Protein 2RJN (pdb70)

CATH classification: 3.40.50.2300

Foldseek 3Di:
DAAVAEEEEEALPVVVQVVLCVLCCVRVHHYHYYPDLVVVVVVVVPDHHAEYEYEQDHPPDGLLVSLQVCCVPPVLHQFEYEDEVVCPPVVVVSVVPVSHNYYQYPVHPSVRSNVVVVVSSVSSCCVVCPPPDDD

Sequence (135 aa):
NYKNYTVMLVDDEQPILNSLKRLIKRLGCNIITFTSPLDALEALKGTSVQLVISDMRMPEMGGEVFLEQVAKSYPDIERVVISGYADAQATIDAVNRGKISRFLLKPWEDEDVFKVVEKGLQLAFLREENLRLQE

B-factor: mean 39.61, std 10.83, range [16.72, 87.39]

Solvent-accessible surface area: 7833 Å² total; per-residue (Å²): 160,157,37,150,30,14,0,0,0,1,1,58,92,88,92,10,3,73,46,1,80,186,28,0,92,204,36,50,1,76,9,41,51,40,63,16,1,98,82,0,30,103,26,8,149,77,53,86,8,10,0,0,1,0,18,4,188,18,114,89,30,21,0,51,73,0,0,71,79,0,25,165,77,61,92,56,9,1,29,0,0,4,2,19,197,105,22,53,134,37,6,98,51,1,70,116,166,46,37,14,49,59,92,6,80,87,128,44,129,80,129,48,0,56,102,14,0,57,92,0,3,94,68,0,54,112,82,64,45,89,177,141,172,91,219

Nearest PDB structures (foldseek):
  2rjn-assembly1_A  TM=1.007E+00  e=1.125E-27  Neptuniibacter caesariensis
  3hv2-assembly1_A  TM=9.332E-01  e=2.774E-11  Pseudomonas protegens Pf-5
  2vui-assembly1_B-2  TM=9.268E-01  e=1.648E-10  Rhodobacter capsulatus
  3kcn-assembly1_A  TM=9.065E-01  e=1.543E-10  Rhodopirellula baltica
  3hv2-assembly1_B  TM=9.304E-01  e=5.773E-10  Pseudomonas protegens Pf-5

Structure (mmCIF, N/CA/C/O backbone):
data_2RJN
#
_entry.id   2RJN
#
_cell.length_a   79.474
_cell.length_b   52.973
_cell.length_c   55.124
_cell.angle_alpha   90.000
_cell.angle_beta   124.960
_cell.angle_gamma   90.000
#
_symmetry.space_group_name_H-M   'C 1 2 1'
#
loop_
_entity.id
_entity.type
_entity.pdbx_description
1 polymer 'Response regulator receiver:Metal-dependent phosphohydrolase, HD subdomain'
2 water water
#
loop_
_atom_site.group_PDB
_atom_site.id
_atom_site.type_symbol
_atom_site.label_atom_id
_atom_site.label_alt_id
_atom_site.label_comp_id
_atom_site.label_asym_id
_atom_site.label_entity_id
_atom_site.label_seq_id
_atom_site.pdbx_PDB_ins_code
_atom_site.Cartn_x
_atom_site.Cartn_y
_atom_site.Cartn_z
_atom_site.occupancy
_atom_site.B_iso_or_equiv
_atom_site.auth_seq_id
_atom_site.auth_comp_id
_atom_site.auth_asym_id
_atom_site.auth_atom_id
_atom_site.pdbx_PDB_model_num
ATOM 1 N N . ASN A 1 4 ? -9.099 3.854 22.245 1.00 75.77 4 ASN A N 1
ATOM 2 C CA . ASN A 1 4 ? -8.247 4.742 23.095 1.00 75.85 4 ASN A CA 1
ATOM 3 C C . ASN A 1 4 ? -8.655 6.218 23.032 1.00 74.90 4 ASN A C 1
ATOM 4 O O . ASN A 1 4 ? -8.101 7.016 22.255 1.00 74.50 4 ASN A O 1
ATOM 9 N N . TYR A 1 5 ? -9.646 6.547 23.865 1.00 73.61 5 TYR A N 1
ATOM 10 C CA . TYR A 1 5 ? -10.150 7.906 24.029 1.00 71.43 5 TYR A CA 1
ATOM 11 C C . TYR A 1 5 ? -10.146 8.265 25.513 1.00 67.68 5 TYR A C 1
ATOM 12 O O . TYR A 1 5 ? -9.438 7.616 26.307 1.00 68.45 5 TYR A O 1
ATOM 21 N N . LYS A 1 6 ? -10.955 9.256 25.899 1.00 62.46 6 LYS A N 1
ATOM 22 C CA . LYS A 1 6 ? -10.769 9.938 27.193 1.00 57.27 6 LYS A CA 1
ATOM 23 C C . LYS A 1 6 ? -11.028 9.254 28.554 1.00 49.40 6 LYS A C 1
ATOM 24 O O . LYS A 1 6 ? -11.879 9.643 29.364 1.00 46.48 6 LYS A O 1
ATOM 30 N N . ASN A 1 7 ? -10.217 8.232 28.785 1.00 44.22 7 ASN A N 1
ATOM 31 C CA . ASN A 1 7 ? -9.789 7.893 30.112 1.00 41.08 7 ASN A CA 1
ATOM 32 C C . ASN A 1 7 ? -8.567 8.722 30.471 1.00 37.12 7 ASN A C 1
ATOM 33 O O . ASN A 1 7 ? -7.721 8.257 31.224 1.00 36.70 7 ASN A O 1
ATOM 38 N N . TYR A 1 8 ? -8.465 9.918 29.904 1.00 33.48 8 TYR A N 1
ATOM 39 C CA . TYR A 1 8 ? -7.320 10.812 30.167 1.00 32.44 8 TYR A CA 1
ATOM 40 C C . TYR A 1 8 ? -7.692 11.846 31.212 1.00 30.03 8 TYR A C 1
ATOM 41 O O . TYR A 1 8 ? -8.861 12.205 31.342 1.00 28.84 8 TYR A O 1
ATOM 50 N N . THR A 1 9 ? -6.690 12.363 31.921 1.00 30.06 9 THR A N 1
ATOM 51 C CA . THR A 1 9 ? -6.920 13.401 32.907 1.00 30.95 9 THR A CA 1
ATOM 52 C C . THR A 1 9 ? -6.007 14.603 32.696 1.00 31.60 9 THR A C 1
ATOM 53 O O . THR A 1 9 ? -4.769 14.454 32.526 1.00 30.13 9 THR A O 1
ATOM 57 N N . VAL A 1 10 ? -6.662 15.771 32.726 1.00 31.24 10 VAL A N 1
ATOM 58 C CA . VAL A 1 10 ? -6.066 17.101 32.678 1.00 30.69 10 VAL A CA 1
ATOM 59 C C . VAL A 1 10 ? -6.127 17.753 34.079 1.00 29.43 10 VAL A C 1
ATOM 60 O O . VAL A 1 10 ? -7.154 17.746 34.766 1.00 31.26 10 VAL A O 1
ATOM 64 N N . MET A 1 11 ? -5.022 18.333 34.499 1.00 28.72 11 MET A N 1
ATOM 65 C CA . MET A 1 11 ? -4.955 19.028 35.761 1.00 26.77 11 MET A CA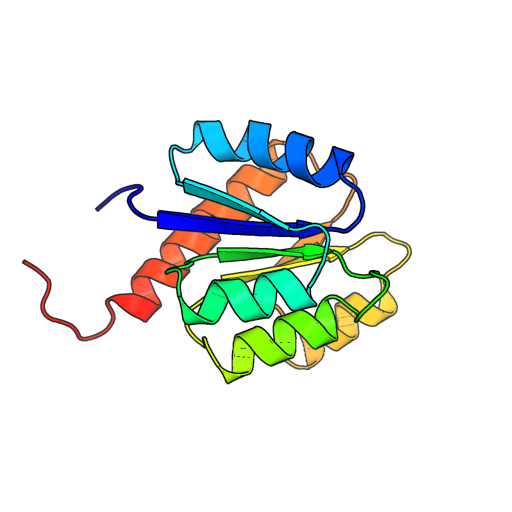 1
ATOM 66 C C . MET A 1 11 ? -4.772 20.497 35.450 1.00 29.81 11 MET A C 1
ATOM 67 O O . MET A 1 11 ? -3.920 20.878 34.644 1.00 32.72 11 MET A O 1
ATOM 72 N N . LEU A 1 12 ? -5.575 21.323 36.092 1.00 31.05 12 LEU A N 1
ATOM 73 C CA . LEU A 1 12 ? -5.477 22.779 35.996 1.00 28.45 12 LEU A CA 1
ATOM 74 C C . LEU A 1 12 ? -5.018 23.386 37.329 1.00 29.46 12 LEU A C 1
ATOM 75 O O . LEU A 1 12 ? -5.572 23.078 38.397 1.00 30.30 12 LEU A O 1
ATOM 80 N N . VAL A 1 13 ? -4.020 24.261 37.272 1.00 28.73 13 VAL A N 1
ATOM 81 C CA . VAL A 1 13 ? -3.426 24.810 38.492 1.00 30.00 13 VAL A CA 1
ATOM 82 C C . VAL A 1 13 ? -3.305 26.321 38.305 1.00 31.53 13 VAL A C 1
ATOM 83 O O . VAL A 1 13 ? -2.523 26.823 37.444 1.00 31.08 13 VAL A O 1
ATOM 87 N N . ASP A 1 14 ? -4.117 27.037 39.083 1.00 30.71 14 ASP A N 1
ATOM 88 C CA . ASP A 1 14 ? -4.158 28.452 38.956 1.00 33.16 14 ASP A CA 1
ATOM 89 C C . ASP A 1 14 ? -4.809 29.004 40.207 1.00 34.16 14 ASP A C 1
ATOM 90 O O . ASP A 1 14 ? -5.875 28.534 40.604 1.00 33.92 14 ASP A O 1
ATOM 95 N N . ASP A 1 15 ? -4.194 30.013 40.815 1.00 35.60 15 ASP A N 1
ATOM 96 C CA . ASP A 1 15 ? -4.765 30.649 42.017 1.00 38.54 15 ASP A CA 1
ATOM 97 C C . ASP A 1 15 ? -6.039 31.483 41.686 1.00 39.85 15 ASP A C 1
ATOM 98 O O . ASP A 1 15 ? -6.881 31.682 42.531 1.00 37.32 15 ASP A O 1
ATOM 103 N N . GLU A 1 16 ? -6.168 31.945 40.444 1.00 43.68 16 GLU A N 1
ATOM 104 C CA . GLU A 1 16 ? -7.366 32.679 40.028 1.00 46.69 16 GLU A CA 1
ATOM 105 C C . GLU A 1 16 ? -8.446 31.694 39.655 1.00 46.80 16 GLU A C 1
ATOM 106 O O . GLU A 1 16 ? -8.390 31.072 38.589 1.00 47.14 16 GLU A O 1
ATOM 112 N N . GLN A 1 17 ? -9.423 31.543 40.537 1.00 46.59 17 GLN A N 1
ATOM 113 C CA . GLN A 1 17 ? -10.528 30.612 40.311 1.00 48.33 17 GLN A CA 1
ATOM 114 C C . GLN A 1 17 ? -11.393 30.847 39.033 1.00 48.81 17 GLN A C 1
ATOM 115 O O . GLN A 1 17 ? -11.973 29.884 38.525 1.00 48.18 17 GLN A O 1
ATOM 121 N N . PRO A 1 18 ? -11.479 32.098 38.506 1.00 49.68 18 PRO A N 1
ATOM 122 C CA . PRO A 1 18 ? -12.283 32.193 37.278 1.00 49.62 18 PRO A CA 1
ATOM 123 C C . PRO A 1 18 ? -11.519 31.736 36.020 1.00 49.43 18 PRO A C 1
ATOM 124 O O . PRO A 1 18 ? -12.141 31.486 34.980 1.00 49.22 18 PRO A O 1
ATOM 128 N N . ILE A 1 19 ? -10.193 31.599 36.116 1.00 48.66 19 ILE A N 1
ATOM 129 C CA . ILE A 1 19 ? -9.446 30.923 35.067 1.00 48.42 19 ILE A CA 1
ATOM 130 C C . ILE A 1 19 ? -9.736 29.412 35.116 1.00 46.31 19 ILE A C 1
ATOM 131 O O . ILE A 1 19 ? -9.884 28.772 34.074 1.00 45.83 19 ILE A O 1
ATOM 136 N N . LEU A 1 20 ? -9.856 28.850 36.318 1.00 44.15 20 LEU A N 1
ATOM 137 C CA . LEU A 1 20 ? -10.075 27.415 36.436 1.00 42.23 20 LEU A CA 1
ATOM 138 C C . LEU A 1 20 ? -11.396 26.982 35.787 1.00 42.65 20 LEU A C 1
ATOM 139 O O . LEU A 1 20 ? -11.403 26.058 34.968 1.00 42.58 20 LEU A O 1
ATOM 144 N N . ASN A 1 21 ? -12.506 27.638 36.133 1.00 42.97 21 ASN A N 1
ATOM 145 C CA . ASN A 1 21 ? -13.802 27.298 35.498 1.00 42.04 21 ASN A CA 1
ATOM 146 C C . ASN A 1 21 ? -13.863 27.610 34.006 1.00 40.68 21 ASN A C 1
ATOM 147 O O . ASN A 1 21 ? -14.408 26.827 33.228 1.00 41.48 21 ASN A O 1
ATOM 152 N N . SER A 1 22 ? -13.318 28.751 33.602 1.00 39.15 22 SER A N 1
ATOM 153 C CA . SER A 1 22 ? -13.301 29.105 32.183 1.00 39.76 22 SER A CA 1
ATOM 154 C C . SER A 1 22 ? -12.457 28.138 31.326 1.00 40.35 22 SER A C 1
ATOM 155 O O . SER A 1 22 ? -12.703 28.002 30.130 1.00 40.88 22 SER A O 1
ATOM 158 N N . LEU A 1 23 ? -11.455 27.493 31.925 1.00 38.48 23 LEU A N 1
ATOM 159 C CA . LEU A 1 23 ? -10.680 26.485 31.219 1.00 37.19 23 LEU A CA 1
ATOM 160 C C . LEU A 1 23 ? -11.395 25.145 31.281 1.00 37.74 23 LEU A C 1
ATOM 161 O O . LEU A 1 23 ? -11.407 24.378 30.318 1.00 35.95 23 LEU A O 1
ATOM 166 N N . LYS A 1 24 ? -11.966 24.860 32.445 1.00 39.39 24 LYS A N 1
ATOM 167 C CA . LYS A 1 24 ? -12.618 23.587 32.674 1.00 41.59 24 LYS A CA 1
ATOM 168 C C . LYS A 1 24 ? -13.854 23.426 31.755 1.00 42.22 24 LYS A C 1
ATOM 169 O O . LYS A 1 24 ? -14.127 22.312 31.286 1.00 40.55 24 LYS A O 1
ATOM 175 N N . ARG A 1 25 ? -14.559 24.539 31.499 1.00 43.84 25 ARG A N 1
ATOM 176 C CA . ARG A 1 25 ? -15.790 24.554 30.688 1.00 46.20 25 ARG A CA 1
ATOM 177 C C . ARG A 1 25 ? -15.463 24.187 29.254 1.00 45.85 25 ARG A C 1
ATOM 178 O O . ARG A 1 25 ? -16.124 23.333 28.655 1.00 46.07 25 ARG A O 1
ATOM 186 N N . LEU A 1 26 ? -14.448 24.862 28.716 1.00 44.27 26 LEU A N 1
ATOM 187 C CA . LEU A 1 26 ? -13.926 24.571 27.398 1.00 43.03 26 LEU A CA 1
ATOM 188 C C . LEU A 1 26 ? -13.487 23.110 27.316 1.00 41.29 26 LEU A C 1
ATOM 189 O O . LEU A 1 26 ? -13.908 22.378 26.423 1.00 41.57 26 LEU A O 1
ATOM 194 N N . ILE A 1 27 ? -12.683 22.680 28.280 1.00 38.67 27 ILE A N 1
ATOM 1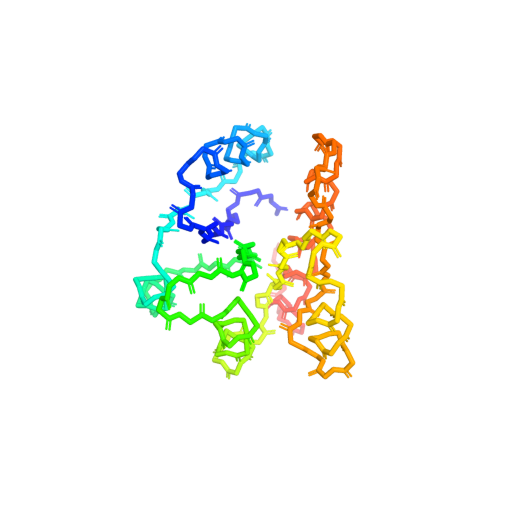95 C CA . ILE A 1 27 ? -11.974 21.413 28.180 1.00 37.62 27 ILE A CA 1
ATOM 196 C C . ILE A 1 27 ? -12.900 20.214 28.396 1.00 37.03 27 ILE A C 1
ATOM 197 O O . ILE A 1 27 ? -12.675 19.163 27.820 1.00 36.74 27 ILE A O 1
ATOM 202 N N . LYS A 1 28 ? -13.958 20.381 29.188 1.00 37.51 28 LYS A N 1
ATOM 203 C CA . LYS A 1 28 ? -14.895 19.296 29.446 1.00 39.30 28 LYS A CA 1
ATOM 204 C C . LYS A 1 28 ? -15.540 18.778 28.156 1.00 40.52 28 LYS A C 1
ATOM 205 O O . LYS A 1 28 ? -15.763 17.569 28.036 1.00 40.77 28 LYS A O 1
ATOM 211 N N . ARG A 1 29 ? -15.811 19.681 27.202 1.00 40.24 29 ARG A N 1
ATOM 212 C CA . ARG A 1 29 ? -16.395 19.317 25.891 1.00 40.17 29 ARG A CA 1
ATOM 213 C C . ARG A 1 29 ? -15.585 18.218 25.227 1.00 38.70 29 ARG A C 1
ATOM 214 O O . ARG A 1 29 ? -16.111 17.472 24.402 1.00 37.94 29 ARG A O 1
ATOM 222 N N . LEU A 1 30 ? -14.313 18.117 25.617 1.00 37.52 30 LEU A N 1
ATOM 223 C CA . LEU A 1 30 ? -13.428 17.065 25.148 1.00 37.85 30 LEU A CA 1
ATOM 224 C C . LEU A 1 30 ? -13.679 15.707 25.811 1.00 39.19 30 LEU A C 1
ATOM 225 O O . LEU A 1 30 ? -13.156 14.686 25.348 1.00 40.66 30 LEU A O 1
ATOM 230 N N . GLY A 1 31 ? -14.431 15.695 26.913 1.00 38.08 31 GLY A N 1
ATOM 231 C CA . GLY A 1 31 ? -14.836 14.445 27.550 1.00 38.27 31 GLY A CA 1
ATOM 232 C C . GLY A 1 31 ? -13.876 13.817 28.545 1.00 39.03 31 GLY A C 1
ATOM 233 O O . GLY A 1 31 ? -14.112 12.692 29.014 1.00 39.28 31 GLY A O 1
ATOM 234 N N . CYS A 1 32 ? -12.799 14.523 28.888 1.00 38.48 32 CYS A N 1
ATOM 235 C CA . CYS A 1 32 ? -11.808 13.957 29.794 1.00 38.18 32 CYS A CA 1
ATOM 236 C C . CYS A 1 32 ? -12.053 14.383 31.240 1.00 37.75 32 CYS A C 1
ATOM 237 O O . CYS A 1 32 ? -12.843 15.294 31.503 1.00 38.58 32 CYS A O 1
ATOM 240 N N . ASN A 1 33 ? -11.423 13.677 32.177 1.00 36.48 33 ASN A N 1
ATOM 241 C CA . ASN A 1 33 ? -11.494 14.024 33.585 1.00 35.66 33 ASN A CA 1
ATOM 242 C C . ASN A 1 33 ? -10.714 15.335 33.792 1.00 34.60 33 ASN A C 1
ATOM 243 O O . ASN A 1 33 ? -9.679 15.544 33.165 1.00 36.13 33 ASN A O 1
ATOM 248 N N . ILE A 1 34 ? -11.236 16.240 34.611 1.00 32.42 34 ILE A N 1
ATOM 249 C CA . ILE A 1 34 ? -10.547 17.480 34.889 1.00 31.65 34 ILE A CA 1
ATOM 250 C C . ILE A 1 34 ? -10.512 17.665 36.393 1.00 30.16 34 ILE A C 1
ATOM 251 O O . ILE A 1 34 ? -11.548 17.697 37.037 1.00 27.89 34 ILE A O 1
ATOM 256 N N . ILE A 1 35 ? -9.301 17.743 36.934 1.00 29.98 35 ILE A N 1
ATOM 257 C CA . ILE A 1 35 ? -9.063 18.097 38.333 1.00 28.86 35 ILE A CA 1
ATOM 258 C C . ILE A 1 35 ? -8.361 19.475 38.419 1.00 30.63 35 ILE A C 1
ATOM 259 O O . ILE A 1 35 ? -7.406 19.757 37.664 1.00 33.37 35 ILE A O 1
ATOM 264 N N . THR A 1 36 ? -8.833 20.328 39.321 1.00 29.65 36 THR A N 1
ATOM 265 C CA . THR A 1 36 ? -8.368 21.718 39.464 1.00 30.74 36 THR A CA 1
ATOM 266 C C . THR A 1 36 ? -7.839 22.029 40.877 1.00 33.01 36 THR A C 1
ATOM 267 O O . THR A 1 36 ? -8.335 21.481 41.876 1.00 33.38 36 THR A O 1
ATOM 271 N N . PHE A 1 37 ? -6.860 22.925 40.958 1.00 33.04 37 PHE A N 1
ATOM 272 C CA . PHE A 1 37 ? -6.204 23.255 42.217 1.00 32.41 37 PHE A CA 1
ATOM 273 C C . PHE A 1 37 ? -5.833 24.716 42.173 1.00 33.68 37 PHE A C 1
ATOM 274 O O . PHE A 1 37 ? -5.330 25.214 41.149 1.00 34.21 37 PHE A O 1
ATOM 282 N N . THR A 1 38 ? -6.034 25.408 43.287 1.00 33.20 38 THR A N 1
ATOM 283 C CA . THR A 1 38 ? -5.646 26.792 43.350 1.00 32.86 38 THR A CA 1
ATOM 284 C C . THR A 1 38 ? -4.251 26.901 43.936 1.00 33.93 38 THR A C 1
ATOM 285 O O . THR A 1 38 ? -3.682 27.986 43.998 1.00 35.01 38 THR A O 1
ATOM 289 N N . SER A 1 39 ? -3.684 25.771 44.342 1.00 35.20 39 SER A N 1
ATOM 290 C CA . SER A 1 39 ? -2.373 25.750 45.000 1.00 34.86 39 SER A CA 1
ATOM 291 C C . SER A 1 39 ? -1.474 24.677 44.371 1.00 32.88 39 SER A C 1
ATOM 292 O O . SER A 1 39 ? -1.872 23.545 44.255 1.00 32.63 39 SER A O 1
ATOM 295 N N . PRO A 1 40 ? -0.278 25.068 43.903 1.00 33.15 40 PRO A N 1
ATOM 296 C CA . PRO A 1 40 ? 0.681 24.134 43.332 1.00 33.04 40 PRO A CA 1
ATOM 297 C C . PRO A 1 40 ? 1.187 23.095 44.372 1.00 33.03 40 PRO A C 1
ATOM 298 O O . PRO A 1 40 ? 1.469 21.952 44.028 1.00 32.48 40 PRO A O 1
ATOM 302 N N . LEU A 1 41 ? 1.218 23.455 45.652 1.00 32.83 41 LEU A N 1
ATOM 303 C CA . LEU A 1 41 ? 1.568 22.447 46.668 1.00 33.21 41 LEU A CA 1
ATOM 304 C C . LEU A 1 41 ? 0.559 21.298 46.652 1.00 33.14 41 LEU A C 1
ATOM 305 O O . LEU A 1 41 ? 0.955 20.139 46.595 1.00 32.57 41 LEU A O 1
ATOM 310 N N . ASP A 1 42 ? -0.738 21.643 46.690 1.00 31.08 42 ASP A N 1
ATOM 311 C CA . ASP A 1 42 ? -1.827 20.665 46.684 1.00 30.57 42 ASP A CA 1
ATOM 312 C C . ASP A 1 42 ? -1.794 19.861 45.388 1.00 30.82 42 ASP A C 1
ATOM 313 O O . ASP A 1 42 ? -2.120 18.687 45.384 1.00 33.09 42 ASP A O 1
ATOM 318 N N . ALA A 1 43 ? -1.451 20.517 44.296 1.00 29.96 43 ALA A N 1
ATOM 319 C CA . ALA A 1 43 ? -1.380 19.870 42.993 1.00 30.12 43 ALA A CA 1
ATOM 320 C C . ALA A 1 43 ? -0.293 18.793 42.998 1.00 31.36 43 ALA A C 1
ATOM 321 O O . ALA A 1 43 ? -0.542 17.665 42.551 1.00 33.14 43 ALA A O 1
ATOM 323 N N . LEU A 1 44 ? 0.891 19.143 43.508 1.00 31.72 44 LEU A N 1
ATOM 324 C CA . LEU A 1 44 ? 2.051 18.204 43.639 1.00 29.99 44 LEU A CA 1
ATOM 325 C C . LEU A 1 44 ? 1.683 17.017 44.493 1.00 32.19 44 LEU A C 1
ATOM 326 O O . LEU A 1 44 ? 2.019 15.900 44.168 1.00 37.48 44 LEU A O 1
ATOM 331 N N . GLU A 1 45 ? 0.993 17.236 45.605 1.00 33.37 45 GLU A N 1
ATOM 332 C CA . GLU A 1 45 ? 0.524 16.140 46.456 1.00 33.92 45 GLU A CA 1
ATOM 333 C C . GLU A 1 45 ? -0.393 15.189 45.694 1.00 34.49 45 GLU A C 1
ATOM 334 O O . GLU A 1 45 ? -0.142 13.975 45.670 1.00 37.36 45 GLU A O 1
ATOM 340 N N . ALA A 1 46 ? -1.420 15.751 45.048 1.00 32.53 46 ALA A N 1
ATOM 341 C CA . ALA A 1 46 ? -2.389 14.989 44.258 1.00 32.61 46 ALA A CA 1
ATOM 342 C C . ALA A 1 46 ? -1.739 14.116 43.177 1.00 33.91 46 ALA A C 1
ATOM 343 O O . ALA A 1 46 ? -2.257 13.031 42.863 1.00 35.50 46 ALA A O 1
ATOM 345 N N . LEU A 1 47 ? -0.615 14.570 42.619 1.00 31.91 47 LEU A N 1
ATOM 346 C CA . LEU A 1 47 ? 0.108 13.817 41.547 1.00 30.82 47 LEU A CA 1
ATOM 347 C C . LEU A 1 47 ? 0.720 12.502 42.005 1.00 33.13 47 LEU A C 1
ATOM 348 O O . LEU A 1 47 ? 1.002 11.605 41.187 1.00 33.84 47 LEU A O 1
ATOM 353 N N . LYS A 1 48 ? 0.967 12.381 43.304 1.00 34.70 48 LYS A N 1
ATOM 354 C CA . LYS A 1 48 ? 1.461 11.117 43.858 1.00 37.16 48 LYS A CA 1
ATOM 355 C C . LYS A 1 48 ? 0.404 10.024 43.823 1.00 37.10 48 LYS A C 1
ATOM 356 O O . LYS A 1 48 ? 0.747 8.842 43.863 1.00 39.31 48 LYS A O 1
ATOM 362 N N . GLY A 1 49 ? -0.873 10.403 43.824 1.00 35.64 49 GLY A N 1
ATOM 363 C CA . GLY A 1 49 ? -1.961 9.407 43.926 1.00 36.15 49 GLY A CA 1
ATOM 364 C C . GLY A 1 49 ? -2.888 9.263 42.713 1.00 36.53 49 GLY A C 1
ATOM 365 O O . GLY A 1 49 ? -3.659 8.305 42.641 1.00 36.94 49 GLY A O 1
ATOM 366 N N . THR A 1 50 ? -2.821 10.234 41.794 1.00 37.40 50 THR A N 1
ATOM 367 C CA . THR A 1 50 ? -3.756 10.423 40.658 1.00 38.07 50 THR A CA 1
ATOM 368 C C . THR A 1 50 ? -2.986 10.506 39.355 1.00 37.02 50 THR A C 1
ATOM 369 O O . THR A 1 50 ? -2.080 11.336 39.218 1.00 35.66 50 THR A O 1
ATOM 373 N N . SER A 1 51 ? -3.354 9.624 38.424 1.00 35.38 51 SER A N 1
ATOM 374 C CA . SER A 1 51 ? -2.888 9.614 37.039 1.00 36.17 51 SER A CA 1
ATOM 375 C C . SER A 1 51 ? -3.285 10.910 36.268 1.00 35.16 51 SER A C 1
ATOM 376 O O . SER A 1 51 ? -4.459 11.288 36.222 1.00 35.10 51 SER A O 1
ATOM 379 N N . VAL A 1 52 ? -2.310 11.591 35.669 1.00 33.71 52 VAL A N 1
ATOM 380 C CA . VAL A 1 52 ? -2.570 12.865 34.986 1.00 30.36 52 VAL A CA 1
ATOM 381 C C . VAL A 1 52 ? -1.773 12.796 33.694 1.00 30.55 52 VAL A C 1
ATOM 382 O O . VAL A 1 52 ? -0.637 12.339 33.705 1.00 30.28 52 VAL A O 1
ATOM 386 N N . GLN A 1 53 ? -2.375 13.206 32.569 1.00 29.49 53 GLN A N 1
ATOM 387 C CA . GLN A 1 53 ? -1.659 13.190 31.303 1.00 28.38 53 GLN A CA 1
ATOM 388 C C . GLN A 1 53 ? -1.194 14.577 30.886 1.00 28.09 53 GLN A C 1
ATOM 389 O O . GLN A 1 53 ? -0.278 14.681 30.069 1.00 28.83 53 GLN A O 1
ATOM 395 N N . LEU A 1 54 ? -1.893 15.615 31.359 1.00 26.91 54 LEU A N 1
ATOM 396 C CA . LEU A 1 54 ? -1.599 17.024 30.970 1.00 28.01 54 LEU A CA 1
ATOM 397 C C . LEU A 1 54 ? -1.883 17.959 32.136 1.00 29.38 54 LEU A C 1
ATOM 398 O O . LEU A 1 54 ? -2.924 17.840 32.807 1.00 29.85 54 LEU A O 1
ATOM 403 N N . VAL A 1 55 ? -0.958 18.882 32.369 1.00 30.43 55 VAL A N 1
ATOM 404 C CA . VAL A 1 55 ? -1.181 19.948 33.346 1.00 30.97 55 VAL A CA 1
ATOM 405 C C . VAL A 1 55 ? -1.010 21.324 32.685 1.00 32.01 55 VAL A C 1
ATOM 406 O O . VAL A 1 55 ? -0.117 21.526 31.844 1.00 30.81 55 VAL A O 1
ATOM 410 N N . ILE A 1 56 ? -1.936 22.241 33.010 1.00 33.10 56 ILE A N 1
ATOM 411 C CA . ILE A 1 56 ? -1.820 23.646 32.671 1.00 32.49 56 ILE A CA 1
ATOM 412 C C . ILE A 1 56 ? -1.676 24.414 33.988 1.00 32.69 56 ILE A C 1
ATOM 413 O O . ILE A 1 56 ? -2.584 24.375 34.814 1.00 33.90 56 ILE A O 1
ATOM 418 N N . SER A 1 57 ? -0.544 25.078 34.176 1.00 30.00 57 SER A N 1
ATOM 419 C CA . SER A 1 57 ? -0.327 25.939 35.318 1.00 31.07 57 SER A CA 1
ATOM 420 C C . SER A 1 57 ? -0.222 27.397 34.935 1.00 33.98 57 SER A C 1
ATOM 421 O O . SER A 1 57 ? 0.307 27.749 33.886 1.00 35.36 57 SER A O 1
ATOM 424 N N . ASP A 1 58 ? -0.639 28.266 35.837 1.00 34.87 58 ASP A N 1
ATOM 425 C CA . ASP A 1 58 ? -0.316 29.655 35.663 1.00 33.78 58 ASP A CA 1
ATOM 426 C C . ASP A 1 58 ? 1.168 29.989 35.929 1.00 36.15 58 ASP A C 1
ATOM 427 O O . ASP A 1 58 ? 1.882 29.230 36.558 1.00 35.41 58 ASP A O 1
ATOM 432 N N . MET A 1 59 ? 1.641 31.108 35.404 1.00 37.43 59 MET A N 1
ATOM 433 C CA . MET A 1 59 ? 3.030 31.486 35.580 1.00 39.79 59 MET A CA 1
ATOM 434 C C . MET A 1 59 ? 3.297 32.041 36.976 1.00 40.17 59 MET A C 1
ATOM 435 O O . MET A 1 59 ? 4.231 31.600 37.634 1.00 40.98 59 MET A O 1
ATOM 440 N N . ARG A 1 60 ? 2.474 32.984 37.414 1.00 39.14 60 ARG A N 1
ATOM 441 C CA . ARG A 1 60 ? 2.700 33.673 38.689 1.00 40.65 60 ARG A CA 1
ATOM 442 C C . ARG A 1 60 ? 1.652 33.308 39.723 1.00 40.42 60 ARG A C 1
ATOM 443 O O . ARG A 1 60 ? 0.472 33.552 39.532 1.00 40.31 60 ARG A O 1
ATOM 451 N N . MET A 1 61 ? 2.110 32.680 40.804 1.00 38.97 61 MET A N 1
ATOM 452 C CA . MET A 1 61 ? 1.248 32.071 41.821 1.00 35.72 61 MET A CA 1
ATOM 453 C C . MET A 1 61 ? 1.956 32.261 43.147 1.00 36.23 61 MET A C 1
ATOM 454 O O . MET A 1 61 ? 3.194 32.316 43.192 1.00 36.68 61 MET A O 1
ATOM 459 N N . PRO A 1 62 ? 1.199 32.380 44.236 1.00 38.30 62 PRO A N 1
ATOM 460 C CA . PRO A 1 62 ? 1.835 32.616 45.538 1.00 41.54 62 PRO A CA 1
ATOM 461 C C . PRO A 1 62 ? 2.959 31.627 45.980 1.00 43.26 62 PRO A C 1
ATOM 462 O O . PRO A 1 62 ? 4.114 32.051 46.093 1.00 46.63 62 PRO A O 1
ATOM 466 N N . GLU A 1 63 ? 2.621 30.367 46.243 1.00 38.74 63 GLU A N 1
ATOM 467 C CA . GLU A 1 63 ? 3.584 29.363 46.784 1.00 37.30 63 GLU A CA 1
ATOM 468 C C . GLU A 1 63 ? 4.824 29.185 45.902 1.00 33.73 63 GLU A C 1
ATOM 469 O O . GLU A 1 63 ? 5.932 29.248 46.391 1.00 33.65 63 GLU A O 1
ATOM 475 N N . MET A 1 64 ? 4.634 29.018 44.602 1.00 30.34 64 MET A N 1
ATOM 476 C CA . MET A 1 64 ? 5.808 28.938 43.687 1.00 30.97 64 MET A CA 1
ATOM 477 C C . MET A 1 64 ? 5.412 29.353 42.250 1.00 32.13 64 MET A C 1
ATOM 478 O O . MET A 1 64 ? 4.254 29.242 41.877 1.00 33.48 64 MET A O 1
ATOM 483 N N . GLY A 1 65 ? 6.365 29.839 41.457 1.00 31.06 65 GLY A N 1
ATOM 484 C CA . GLY A 1 65 ? 6.073 30.112 40.056 1.00 32.38 65 GLY A CA 1
ATOM 485 C C . GLY A 1 65 ? 5.685 28.846 39.304 1.00 32.91 65 GLY A C 1
ATOM 486 O O . GLY A 1 65 ? 6.065 27.756 39.688 1.00 31.45 65 GLY A O 1
ATOM 487 N N . GLY A 1 66 ? 4.986 28.998 38.176 1.00 33.40 66 GLY A N 1
ATOM 488 C CA . GLY A 1 66 ? 4.539 27.872 37.399 1.00 33.75 66 GLY A CA 1
ATOM 489 C C . GLY A 1 66 ? 5.739 27.204 36.775 1.00 35.21 66 GLY A C 1
ATOM 490 O O . GLY A 1 66 ? 5.729 25.993 36.496 1.00 35.51 66 GLY A O 1
ATOM 491 N N . GLU A 1 67 ? 6.804 27.962 36.588 1.00 33.72 67 GLU A N 1
ATOM 492 C CA . GLU A 1 67 ? 8.013 27.348 36.043 1.00 35.46 67 GLU A CA 1
ATOM 493 C C . GLU A 1 67 ? 8.783 2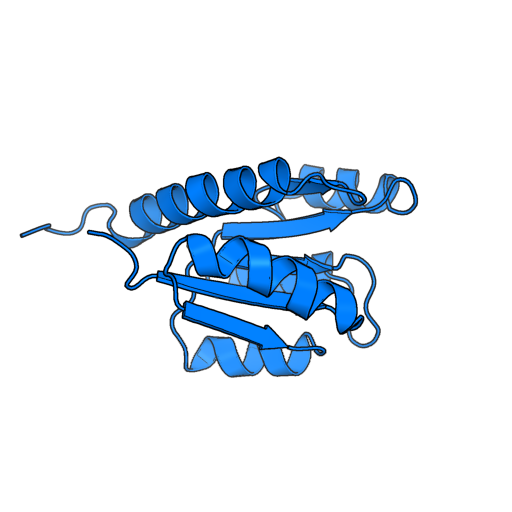6.509 37.099 1.00 37.35 67 GLU A C 1
ATOM 494 O O . GLU A 1 67 ? 9.527 25.610 36.753 1.00 39.30 67 GLU A O 1
ATOM 500 N N . VAL A 1 68 ? 8.627 26.823 38.389 1.00 34.37 68 VAL A N 1
ATOM 501 C CA . VAL A 1 68 ? 9.204 25.998 39.473 1.00 29.86 68 VAL A CA 1
ATOM 502 C C . VAL A 1 68 ? 8.332 24.725 39.650 1.00 31.62 68 VAL A C 1
ATOM 503 O O . VAL A 1 68 ? 8.842 23.594 39.684 1.00 33.03 68 VAL A O 1
ATOM 507 N N . PHE A 1 69 ? 7.014 24.914 39.718 1.00 31.21 69 PHE A N 1
ATOM 508 C CA . PHE A 1 69 ? 6.030 23.814 39.786 1.00 30.91 69 PHE A CA 1
ATOM 509 C C . PHE A 1 69 ? 6.211 22.834 38.611 1.00 32.70 69 PHE A C 1
ATOM 510 O O . PHE A 1 69 ? 6.370 21.659 38.821 1.00 35.32 69 PHE A O 1
ATOM 518 N N . LEU A 1 70 ? 6.198 23.351 37.382 1.00 30.69 70 LEU A N 1
ATOM 519 C CA . LEU A 1 70 ? 6.391 22.547 36.174 1.00 30.53 70 LEU A CA 1
ATOM 520 C C . LEU A 1 70 ? 7.762 21.897 36.093 1.00 33.32 70 LEU A C 1
ATOM 521 O O . LEU A 1 70 ? 7.856 20.740 35.641 1.00 35.83 70 LEU A O 1
ATOM 526 N N . GLU A 1 71 ? 8.829 22.535 36.590 1.00 33.23 71 GLU A N 1
ATOM 527 C CA . GLU A 1 71 ? 10.093 21.784 36.688 1.00 34.90 71 GLU A CA 1
ATOM 528 C C . GLU A 1 71 ? 9.985 20.596 37.673 1.00 34.95 71 GLU A C 1
ATOM 529 O O . GLU A 1 71 ? 10.492 19.481 37.415 1.00 37.63 71 GLU A O 1
ATOM 535 N N . GLN A 1 72 ? 9.329 20.782 38.810 1.00 33.14 72 GLN A N 1
ATOM 536 C CA . GLN A 1 72 ? 9.119 19.605 39.688 1.00 30.69 72 GLN A CA 1
ATOM 537 C C . GLN A 1 72 ? 8.322 18.509 38.996 1.00 29.66 72 GLN A C 1
ATOM 538 O O . GLN A 1 72 ? 8.627 17.341 39.190 1.00 29.15 72 GLN A O 1
ATOM 544 N N . VAL A 1 73 ? 7.299 18.883 38.215 1.00 29.84 73 VAL A N 1
ATOM 545 C CA . VAL A 1 73 ? 6.514 17.906 37.408 1.00 33.07 73 VAL A CA 1
ATOM 546 C C . VAL A 1 73 ? 7.398 17.142 36.411 1.00 32.62 73 VAL A C 1
ATOM 547 O O . VAL A 1 73 ? 7.344 15.918 36.316 1.00 32.86 73 VAL A O 1
ATOM 551 N N . ALA A 1 74 ? 8.200 17.892 35.674 1.00 33.10 74 ALA A N 1
ATOM 552 C CA . ALA A 1 74 ? 9.159 17.359 34.722 1.00 34.47 74 ALA A CA 1
ATOM 553 C C . ALA A 1 74 ? 10.039 16.295 35.353 1.00 36.85 74 ALA A C 1
ATOM 554 O O . ALA A 1 74 ? 10.225 15.231 34.789 1.00 39.24 74 ALA A O 1
ATOM 556 N N . LYS A 1 75 ? 10.544 16.564 36.547 1.00 37.71 75 LYS A N 1
ATOM 557 C CA . LYS A 1 75 ? 11.503 15.686 37.205 1.00 36.94 75 LYS A CA 1
ATOM 558 C C . LYS A 1 75 ? 10.883 14.410 37.771 1.00 37.29 75 LYS A C 1
ATOM 559 O O . LYS A 1 75 ? 11.550 13.408 37.851 1.00 40.17 75 LYS A O 1
ATOM 565 N N . SER A 1 76 ? 9.638 14.440 38.220 1.00 35.07 76 SER A N 1
ATOM 566 C CA . SER A 1 76 ? 9.041 13.250 38.799 1.00 34.21 76 SER A CA 1
ATOM 567 C C . SER A 1 76 ? 8.071 12.549 37.849 1.00 35.52 76 SER A C 1
ATOM 568 O O . SER A 1 76 ? 7.767 11.362 38.042 1.00 37.52 76 SER A O 1
ATOM 571 N N . TYR A 1 77 ? 7.536 13.263 36.864 1.00 34.84 77 TYR A N 1
ATOM 572 C CA . TYR A 1 77 ? 6.468 12.701 35.986 1.00 33.64 77 TYR A CA 1
ATOM 573 C C . TYR A 1 77 ? 6.766 13.140 34.587 1.00 34.01 77 TYR A C 1
ATOM 574 O O . TYR A 1 77 ? 6.042 13.969 34.039 1.00 34.26 77 TYR A O 1
ATOM 583 N N . PRO A 1 78 ? 7.877 12.643 34.032 1.00 35.73 78 PRO A N 1
ATOM 584 C CA . PRO A 1 78 ? 8.407 13.026 32.729 1.00 35.86 78 PRO A CA 1
ATOM 585 C C . PRO A 1 78 ? 7.461 12.897 31.540 1.00 34.31 78 PRO A C 1
ATOM 586 O O . PRO A 1 78 ? 7.709 13.532 30.544 1.00 35.50 78 PRO A O 1
ATOM 590 N N . ASP A 1 79 ? 6.416 12.068 31.642 1.00 32.23 79 ASP A N 1
ATOM 591 C CA . ASP A 1 79 ? 5.465 11.816 30.565 1.00 30.41 79 ASP A CA 1
ATOM 592 C C . ASP A 1 79 ? 4.304 12.797 30.500 1.00 30.70 79 ASP A C 1
ATOM 593 O O . ASP A 1 79 ? 3.621 12.852 29.477 1.00 25.82 79 ASP A O 1
ATOM 598 N N . ILE A 1 80 ? 4.019 13.499 31.603 1.00 32.34 80 ILE A N 1
ATOM 599 C CA . ILE A 1 80 ? 2.974 14.519 31.595 1.00 32.21 80 ILE A CA 1
ATOM 600 C C . ILE A 1 80 ? 3.302 15.645 30.612 1.00 33.24 80 ILE A C 1
ATOM 601 O O . ILE A 1 80 ? 4.422 16.181 30.634 1.00 31.04 80 ILE A O 1
ATOM 606 N N . GLU A 1 81 ? 2.314 16.035 29.772 1.00 32.62 81 GLU A N 1
ATOM 607 C CA . GLU A 1 81 ? 2.434 17.320 29.013 1.00 31.26 81 GLU A CA 1
ATOM 608 C C . GLU A 1 81 ? 2.337 18.538 29.948 1.00 30.94 81 GLU A C 1
ATOM 609 O O . GLU A 1 81 ? 1.334 18.704 30.674 1.00 31.46 81 GLU A O 1
ATOM 615 N N . ARG A 1 82 ? 3.348 19.418 29.894 1.00 31.40 82 ARG A N 1
ATOM 616 C CA . ARG A 1 82 ? 3.403 20.596 30.780 1.00 31.56 82 ARG A CA 1
ATOM 617 C C . ARG A 1 82 ? 3.142 21.917 30.062 1.00 31.67 82 ARG A C 1
ATOM 618 O O . ARG A 1 82 ? 3.874 22.325 29.110 1.00 32.45 82 ARG A O 1
ATOM 626 N N . VAL A 1 83 ? 2.082 22.587 30.459 1.00 30.39 83 VAL A N 1
ATOM 627 C CA . VAL A 1 83 ? 1.698 23.780 29.715 1.00 32.67 83 VAL A CA 1
ATOM 628 C C . VAL A 1 83 ? 1.686 24.927 30.720 1.00 33.14 83 VAL A C 1
ATOM 629 O O . VAL A 1 83 ? 1.190 24.733 31.840 1.00 32.84 83 VAL A O 1
ATOM 633 N N . VAL A 1 84 ? 2.264 26.079 30.357 1.00 32.14 84 VAL A N 1
ATOM 634 C CA . VAL A 1 84 ? 2.219 27.268 31.238 1.00 30.06 84 VAL A CA 1
ATOM 635 C C . VAL A 1 84 ? 1.403 28.358 30.598 1.00 30.47 84 VAL A C 1
ATOM 636 O O . VAL A 1 84 ? 1.478 28.554 29.370 1.00 31.51 84 VAL A O 1
ATOM 640 N N . ILE A 1 85 ? 0.561 29.028 31.387 1.00 30.08 85 ILE A N 1
ATOM 641 C CA . ILE A 1 85 ? -0.200 30.174 30.881 1.00 29.97 85 ILE A CA 1
ATOM 642 C C . ILE A 1 85 ? 0.681 31.414 31.035 1.00 30.49 85 ILE A C 1
ATOM 643 O O . ILE A 1 85 ? 1.255 31.662 32.105 1.00 30.24 85 ILE A O 1
ATOM 648 N N . SER A 1 86 ? 0.754 32.213 29.985 1.00 30.94 86 SER A N 1
ATOM 649 C CA . SER A 1 86 ? 1.664 33.325 29.954 1.00 30.76 86 SER A CA 1
ATOM 650 C C . SER A 1 86 ? 0.964 34.561 29.441 1.00 29.94 86 SER A C 1
ATOM 651 O O . SER A 1 86 ? 0.335 34.515 28.408 1.00 29.86 86 SER A O 1
ATOM 654 N N . GLY A 1 87 ? 1.056 35.666 30.160 1.00 32.40 87 GLY A N 1
ATOM 655 C CA . GLY A 1 87 ? 0.718 37.013 29.589 1.00 35.38 87 GLY A CA 1
ATOM 656 C C . GLY A 1 87 ? 1.857 37.674 28.788 1.00 36.12 87 GLY A C 1
ATOM 657 O O . GLY A 1 87 ? 2.976 37.123 28.704 1.00 34.77 87 GLY A O 1
ATOM 658 N N . TYR A 1 88 ? 1.552 38.801 28.124 1.00 36.33 88 TYR A N 1
ATOM 659 C CA . TYR A 1 88 ? 2.573 39.717 27.602 1.00 38.24 88 TYR A CA 1
ATOM 660 C C . TYR A 1 88 ? 3.498 40.164 28.771 1.00 41.54 88 TYR A C 1
ATOM 661 O O . TYR A 1 88 ? 4.705 40.334 28.574 1.00 44.57 88 TYR A O 1
ATOM 670 N N . ALA A 1 89 ? 2.919 40.333 29.973 1.00 39.39 89 ALA A N 1
ATOM 671 C CA . ALA A 1 89 ? 3.645 40.598 31.214 1.00 38.59 89 ALA A CA 1
ATOM 672 C C . ALA A 1 89 ? 4.738 39.580 31.600 1.00 39.04 89 ALA A C 1
ATOM 673 O O . ALA A 1 89 ? 5.688 39.936 32.302 1.00 39.85 89 ALA A O 1
ATOM 675 N N . ASP A 1 90 ? 4.581 38.324 31.186 1.00 37.28 90 ASP A N 1
ATOM 676 C CA . ASP A 1 90 ? 5.483 37.262 31.565 1.00 36.29 90 ASP A CA 1
ATOM 677 C C . ASP A 1 90 ? 6.405 36.867 30.430 1.00 37.51 90 ASP A C 1
ATOM 678 O O . ASP A 1 90 ? 6.833 35.694 30.356 1.00 39.82 90 ASP A O 1
ATOM 683 N N . ALA A 1 91 ? 6.680 37.799 29.525 1.00 37.03 91 ALA A N 1
ATOM 684 C CA . ALA A 1 91 ? 7.472 37.481 28.339 1.00 36.90 91 ALA A CA 1
ATOM 685 C C . ALA A 1 91 ? 8.847 36.888 28.661 1.00 36.83 91 ALA A C 1
ATOM 686 O O . ALA A 1 91 ? 9.199 35.840 28.148 1.00 36.49 91 ALA A O 1
ATOM 688 N N . GLN A 1 92 ? 9.609 37.596 29.483 1.00 40.37 92 GLN A N 1
ATOM 689 C CA . GLN A 1 92 ? 10.929 37.158 29.951 1.00 42.78 92 GLN A CA 1
ATOM 690 C C . GLN A 1 92 ? 10.946 35.739 30.502 1.00 42.54 92 GLN A C 1
ATOM 691 O O . GLN A 1 92 ? 11.633 34.868 29.970 1.00 43.23 92 GLN A O 1
ATOM 697 N N . ALA A 1 93 ? 10.143 35.508 31.537 1.00 41.94 93 ALA A N 1
ATOM 698 C CA . ALA A 1 93 ? 10.035 34.205 32.213 1.00 40.03 93 ALA A CA 1
ATOM 699 C C . ALA A 1 93 ? 9.559 33.110 31.293 1.00 41.98 93 ALA A C 1
ATOM 700 O O . ALA A 1 93 ? 9.846 31.929 31.503 1.00 41.43 93 ALA A O 1
ATOM 702 N N . THR A 1 94 ? 8.801 33.466 30.265 1.00 40.87 94 THR A N 1
ATOM 703 C CA . THR A 1 94 ? 8.299 32.404 29.396 1.00 40.25 94 THR A CA 1
ATOM 704 C C . THR A 1 94 ? 9.434 31.932 28.495 1.00 41.36 94 THR A C 1
ATOM 705 O O . THR A 1 94 ? 9.630 30.722 28.261 1.00 42.66 94 THR A O 1
ATOM 709 N N . ILE A 1 95 ? 10.165 32.896 27.971 1.00 41.74 95 ILE A N 1
ATOM 710 C CA . ILE A 1 95 ? 11.292 32.606 27.116 1.00 43.15 95 ILE A CA 1
ATOM 711 C C . ILE A 1 95 ? 12.335 31.707 27.840 1.00 44.32 95 ILE A C 1
ATOM 712 O O . ILE A 1 95 ? 12.654 30.634 27.328 1.00 43.89 95 ILE A O 1
ATOM 717 N N . ASP A 1 96 ? 12.847 32.155 29.001 1.00 44.53 96 ASP A N 1
ATOM 718 C CA . ASP A 1 96 ? 13.664 31.306 29.901 1.00 44.42 96 ASP A CA 1
ATOM 719 C C . ASP A 1 96 ? 13.053 29.896 30.177 1.00 43.72 96 ASP A C 1
ATOM 720 O O . ASP A 1 96 ? 13.710 28.877 30.002 1.00 44.61 96 ASP A O 1
ATOM 725 N N . ALA A 1 97 ? 11.810 29.826 30.607 1.00 43.40 97 ALA A N 1
ATOM 726 C CA . ALA A 1 97 ? 11.168 28.528 30.838 1.00 46.64 97 ALA A CA 1
ATOM 727 C C . ALA A 1 97 ? 11.238 27.587 29.611 1.00 48.75 97 ALA A C 1
ATOM 728 O O . ALA A 1 97 ? 11.320 26.317 29.734 1.00 47.76 97 ALA A O 1
ATOM 730 N N . VAL A 1 98 ? 11.190 28.225 28.438 1.00 48.03 98 VAL A N 1
ATOM 731 C CA . VAL A 1 98 ? 11.310 27.521 27.181 1.00 48.23 98 VAL A CA 1
ATOM 732 C C . VAL A 1 98 ? 12.775 27.125 26.957 1.00 45.79 98 VAL A C 1
ATOM 733 O O . VAL A 1 98 ? 13.063 25.936 26.753 1.00 46.80 98 VAL A O 1
ATOM 737 N N . ASN A 1 99 ? 13.673 28.103 27.047 1.00 41.37 99 ASN A N 1
ATOM 738 C CA . ASN A 1 99 ? 15.072 27.886 26.749 1.00 42.53 99 ASN A CA 1
ATOM 739 C C . ASN A 1 99 ? 15.605 26.643 27.497 1.00 45.41 99 ASN A C 1
ATOM 740 O O . ASN A 1 99 ? 16.362 25.846 26.931 1.00 47.56 99 ASN A O 1
ATOM 745 N N . ARG A 1 100 ? 15.101 26.437 28.709 1.00 44.52 100 ARG A N 1
ATOM 746 C CA . ARG A 1 100 ? 15.541 25.382 29.592 1.00 43.94 100 ARG A CA 1
ATOM 747 C C . ARG A 1 100 ? 14.566 24.252 29.810 1.00 44.86 100 ARG A C 1
ATOM 748 O O . ARG A 1 100 ? 14.637 23.615 30.841 1.00 46.16 100 ARG A O 1
ATOM 756 N N . GLY A 1 101 ? 13.652 23.990 28.875 1.00 43.33 101 GLY A N 1
ATOM 757 C CA . GLY A 1 101 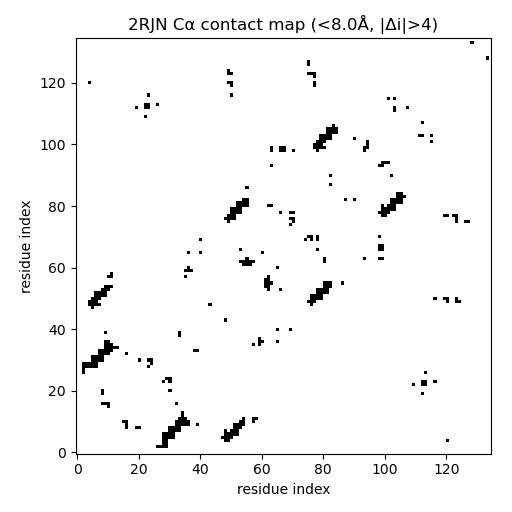? 12.924 22.701 28.893 1.00 44.55 101 GLY A CA 1
ATOM 758 C C . GLY A 1 101 ? 11.791 22.466 29.898 1.00 45.42 101 GLY A C 1
ATOM 759 O O . GLY A 1 101 ? 11.191 21.380 29.912 1.00 45.22 101 GLY A O 1
ATOM 760 N N . LYS A 1 102 ? 11.437 23.507 30.663 1.00 46.72 102 LYS A N 1
ATOM 761 C CA . LYS A 1 102 ? 10.436 23.425 31.747 1.00 45.54 102 LYS A CA 1
ATOM 762 C C . LYS A 1 102 ? 8.956 23.188 31.327 1.00 45.92 102 LYS A C 1
ATOM 763 O O . LYS A 1 102 ? 8.143 22.681 32.101 1.00 46.15 102 LYS A O 1
ATOM 769 N N . ILE A 1 103 ? 8.620 23.586 30.111 1.00 45.83 103 ILE A N 1
ATOM 770 C CA . ILE A 1 103 ? 7.252 23.515 29.629 1.00 44.81 103 ILE A CA 1
ATOM 771 C C . ILE A 1 103 ? 7.302 22.895 28.241 1.00 44.49 103 ILE A C 1
ATOM 772 O O . ILE A 1 103 ? 8.267 23.129 27.446 1.00 45.26 103 ILE A O 1
ATOM 777 N N . SER A 1 104 ? 6.274 22.090 27.976 1.00 40.15 104 SER A N 1
ATOM 778 C CA . SER A 1 104 ? 6.081 21.493 26.661 1.00 39.30 104 SER A CA 1
ATOM 779 C C . SER A 1 104 ? 5.592 22.578 25.662 1.00 41.37 104 SER A C 1
ATOM 780 O O . SER A 1 104 ? 5.976 22.564 24.501 1.00 41.84 104 SER A O 1
ATOM 783 N N . ARG A 1 105 ? 4.791 23.543 26.142 1.00 39.95 105 ARG A N 1
ATOM 784 C CA . ARG A 1 105 ? 4.188 24.542 25.312 1.00 41.04 105 ARG A CA 1
ATOM 785 C C . ARG A 1 105 ? 3.795 25.685 26.269 1.00 44.30 105 ARG A C 1
ATOM 786 O O . ARG A 1 105 ? 3.820 25.493 27.509 1.00 45.39 105 ARG A O 1
ATOM 794 N N . PHE A 1 106 ? 3.434 26.847 25.692 1.00 40.83 106 PHE A N 1
ATOM 795 C CA . PHE A 1 106 ? 2.731 27.880 26.451 1.00 38.22 106 PHE A CA 1
ATOM 796 C C . PHE A 1 106 ? 1.417 28.300 25.795 1.00 37.08 106 PHE A C 1
ATOM 797 O O . PHE A 1 106 ? 1.232 28.188 24.567 1.00 36.05 106 PHE A O 1
ATOM 805 N N . LEU A 1 107 ? 0.479 28.748 26.623 1.00 35.21 107 LEU A N 1
ATOM 806 C CA . LEU A 1 107 ? -0.814 29.261 26.164 1.00 32.18 107 LEU A CA 1
ATOM 807 C C . LEU A 1 107 ? -0.841 30.780 26.486 1.00 33.08 107 LEU A C 1
ATOM 808 O O . LEU A 1 107 ? -0.835 31.170 27.657 1.00 33.17 107 LEU A O 1
ATOM 813 N N . LEU A 1 108 ? -0.806 31.622 25.456 1.00 31.68 108 LEU A N 1
ATOM 814 C CA . LEU A 1 108 ? -0.918 33.075 25.641 1.00 33.01 108 LEU A CA 1
ATOM 815 C C . LEU A 1 108 ? -2.325 33.470 26.157 1.00 33.47 108 LEU A C 1
ATOM 816 O O . LEU A 1 108 ? -3.342 33.001 25.645 1.00 34.03 108 LEU A O 1
ATOM 821 N N . LYS A 1 109 ? -2.376 34.288 27.201 1.00 31.86 109 LYS A N 1
ATOM 822 C CA . LYS A 1 109 ? -3.637 34.771 27.723 1.00 32.22 109 LYS A CA 1
ATOM 823 C C . LYS A 1 109 ? -3.681 36.271 27.424 1.00 31.27 109 LYS A C 1
ATOM 824 O O . LYS A 1 109 ? -2.706 36.939 27.713 1.00 30.60 109 LYS A O 1
ATOM 830 N N . PRO A 1 110 ? -4.811 36.820 26.890 1.00 31.77 110 PRO A N 1
ATOM 831 C CA . PRO A 1 110 ? -6.088 36.202 26.536 1.00 33.50 110 PRO A CA 1
ATOM 832 C C . PRO A 1 110 ? -5.978 35.208 25.394 1.00 35.78 110 PRO A C 1
ATOM 833 O O . PRO A 1 110 ? -5.267 35.457 24.426 1.00 36.85 110 PRO A O 1
ATOM 837 N N . TRP A 1 111 ? -6.645 34.066 25.528 1.00 37.83 111 TRP A N 1
ATOM 838 C CA . TRP A 1 111 ? -6.652 33.052 24.467 1.00 38.78 111 TRP A CA 1
ATOM 839 C C . TRP A 1 111 ? -8.022 33.090 23.812 1.00 42.00 111 TRP A C 1
ATOM 840 O O . TRP A 1 111 ? -8.953 33.719 24.328 1.00 42.23 111 TRP A O 1
ATOM 851 N N . GLU A 1 112 ? -8.152 32.405 22.684 1.00 44.46 112 GLU A N 1
ATOM 852 C CA . GLU A 1 112 ? -9.478 32.092 22.160 1.00 46.58 112 GLU A CA 1
ATOM 853 C C . GLU A 1 112 ? -9.763 30.647 22.518 1.00 45.80 112 GLU A C 1
ATOM 854 O O . GLU A 1 112 ? -8.867 29.828 22.475 1.00 45.30 112 GLU A O 1
ATOM 860 N N . ASP A 1 113 ? -11.000 30.346 22.895 1.00 44.68 113 ASP A N 1
ATOM 861 C CA . ASP A 1 113 ? -11.412 28.972 23.125 1.00 43.30 113 ASP A CA 1
ATOM 862 C C . ASP A 1 113 ? -10.669 27.974 22.236 1.00 41.48 113 ASP A C 1
ATOM 863 O O . ASP A 1 113 ? -10.194 26.944 22.701 1.00 39.96 113 ASP A O 1
ATOM 868 N N . GLU A 1 114 ? -10.572 28.295 20.954 1.00 41.27 114 GLU A N 1
ATOM 869 C CA . GLU A 1 114 ? -9.880 27.463 19.994 1.00 41.92 114 GLU A CA 1
ATOM 870 C C . GLU A 1 114 ? -8.468 27.103 20.431 1.00 42.39 114 GLU A C 1
ATOM 871 O O . GLU A 1 114 ? -7.969 26.066 20.041 1.00 43.55 114 GLU A O 1
ATOM 877 N N . ASP A 1 115 ? -7.841 27.976 21.225 1.00 41.76 115 ASP A N 1
ATOM 878 C CA . ASP A 1 115 ? -6.461 27.840 21.668 1.00 41.60 115 ASP A CA 1
ATOM 879 C C . ASP A 1 115 ? -6.293 26.783 22.751 1.00 39.24 115 ASP A C 1
ATOM 880 O O . ASP A 1 115 ? -5.318 26.070 22.761 1.00 38.31 115 ASP A O 1
ATOM 885 N N . VAL A 1 116 ? -7.205 26.734 23.705 1.00 39.02 116 VAL A N 1
ATOM 886 C CA . VAL A 1 116 ? -7.100 25.712 24.702 1.00 41.77 116 VAL A CA 1
ATOM 887 C C . VAL A 1 116 ? -7.341 24.356 24.039 1.00 41.22 116 VAL A C 1
ATOM 888 O O . VAL A 1 116 ? -6.496 23.459 24.190 1.00 42.91 116 VAL A O 1
ATOM 892 N N . PHE A 1 117 ? -8.399 24.236 23.230 1.00 37.36 117 PHE A N 1
ATOM 893 C CA . PHE A 1 117 ? -8.739 22.951 22.634 1.00 34.48 117 PHE A CA 1
ATOM 894 C C . PHE A 1 117 ? -7.549 22.329 21.939 1.00 33.81 117 PHE A C 1
ATOM 895 O O . PHE A 1 117 ? -7.242 21.173 22.166 1.00 29.93 117 PHE A O 1
ATOM 903 N N . LYS A 1 118 ? -6.961 23.097 21.025 1.00 38.19 118 LYS A N 1
ATOM 904 C CA . LYS A 1 118 ? -5.612 22.897 20.461 1.00 41.35 118 LYS A CA 1
ATOM 905 C C . LYS A 1 118 ? -4.511 22.472 21.425 1.00 40.38 118 LYS A C 1
ATOM 906 O O . LYS A 1 118 ? -3.866 21.484 21.189 1.00 37.45 118 LYS A O 1
ATOM 912 N N . VAL A 1 119 ? -4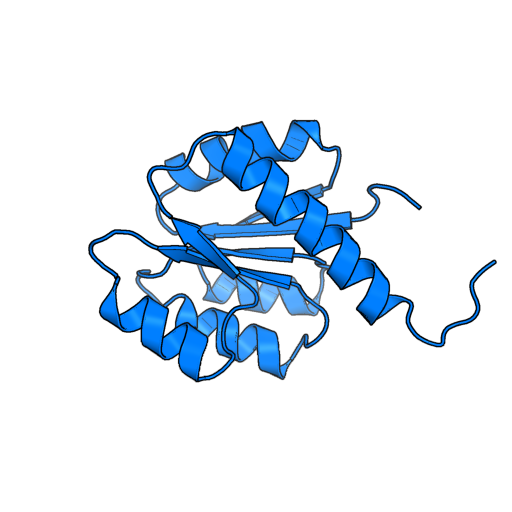.219 23.243 22.484 1.00 43.17 119 VAL A N 1
ATOM 913 C CA . VAL A 1 119 ? -3.063 22.838 23.318 1.00 42.70 119 VAL A CA 1
ATOM 914 C C . VAL A 1 119 ? -3.345 21.501 24.012 1.00 40.72 119 VAL A C 1
ATOM 915 O O . VAL A 1 119 ? -2.443 20.676 24.217 1.00 41.92 119 VAL A O 1
ATOM 919 N N . VAL A 1 120 ? -4.604 21.308 24.381 1.00 36.49 120 VAL A N 1
ATOM 920 C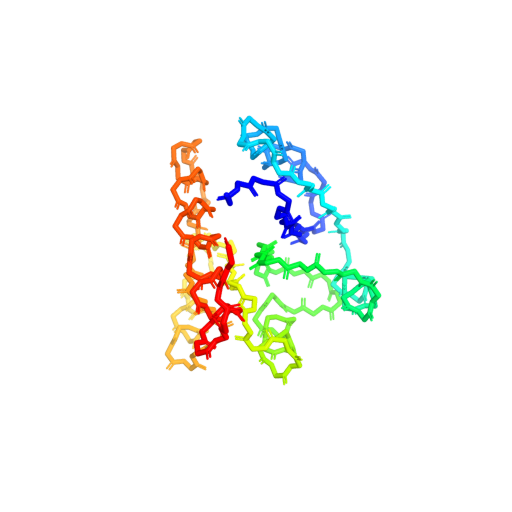 CA . VAL A 1 120 ? -4.984 20.158 25.174 1.00 31.50 120 VAL A CA 1
ATOM 921 C C . VAL A 1 120 ? -5.056 18.890 24.292 1.00 28.99 120 VAL A C 1
ATOM 922 O O . VAL A 1 120 ? -4.471 17.876 24.654 1.00 26.56 120 VAL A O 1
ATOM 926 N N . GLU A 1 121 ? -5.717 18.969 23.137 1.00 24.96 121 GLU A N 1
ATOM 927 C CA . GLU A 1 121 ? -5.863 17.776 22.307 1.00 30.08 121 GLU A CA 1
ATOM 928 C C . GLU A 1 121 ? -4.517 17.238 21.831 1.00 31.18 121 GLU A C 1
ATOM 929 O O . GLU A 1 121 ? -4.257 16.062 21.987 1.00 30.51 121 GLU A O 1
ATOM 935 N N . LYS A 1 122 ? -3.672 18.123 21.301 1.00 32.25 122 LYS A N 1
ATOM 936 C CA . LYS A 1 122 ? -2.293 17.819 20.898 1.00 33.80 122 LYS A CA 1
ATOM 937 C C . LYS A 1 122 ? -1.443 17.267 22.071 1.00 34.68 122 LYS A C 1
ATOM 938 O O . LYS A 1 122 ? -0.734 16.268 21.923 1.00 34.89 122 LYS A O 1
ATOM 944 N N . GLY A 1 123 ? -1.524 17.932 23.223 1.00 33.62 123 GLY A N 1
ATOM 945 C CA . GLY A 1 123 ? -0.772 17.515 24.388 1.00 33.82 123 GLY A CA 1
ATOM 946 C C . GLY A 1 123 ? -1.157 16.140 24.906 1.00 34.13 123 GLY A C 1
ATOM 947 O O . GLY A 1 123 ? -0.300 15.357 25.286 1.00 35.73 123 GLY A O 1
ATOM 948 N N . LEU A 1 124 ? -2.456 15.873 24.934 1.00 33.51 124 LEU A N 1
ATOM 949 C CA . LEU A 1 124 ? -3.003 14.607 25.364 1.00 33.28 124 LEU A CA 1
ATOM 950 C C . LEU A 1 124 ? -2.577 13.507 24.396 1.00 31.97 124 LEU A C 1
ATOM 951 O O . LEU A 1 124 ? -2.257 12.404 24.847 1.00 32.43 124 LEU A O 1
ATOM 956 N N . GLN A 1 125 ? -2.515 13.816 23.091 1.00 30.65 125 GLN A N 1
ATOM 957 C CA . GLN A 1 125 ? -1.967 12.843 22.151 1.00 32.77 125 GLN A CA 1
ATOM 958 C C . GLN A 1 125 ? -0.498 12.528 22.397 1.00 31.81 125 GLN A C 1
ATOM 959 O O . GLN A 1 125 ? -0.111 11.370 22.324 1.00 29.99 125 GLN A O 1
ATOM 965 N N . LEU A 1 126 ? 0.309 13.541 22.733 1.00 30.63 126 LEU A N 1
ATOM 966 C CA . LEU A 1 126 ? 1.724 13.289 23.016 1.00 30.35 126 LEU A CA 1
ATOM 967 C C . LEU A 1 126 ? 1.948 12.575 24.334 1.00 31.50 126 LEU A C 1
ATOM 968 O O . LEU A 1 126 ? 2.910 11.808 24.432 1.00 33.53 126 LEU A O 1
ATOM 973 N N . ALA A 1 127 ? 1.122 12.849 25.360 1.00 29.63 127 ALA A N 1
ATOM 974 C CA . ALA A 1 127 ? 1.184 12.079 26.609 1.00 29.10 127 ALA A CA 1
ATOM 975 C C . ALA A 1 127 ? 0.887 10.579 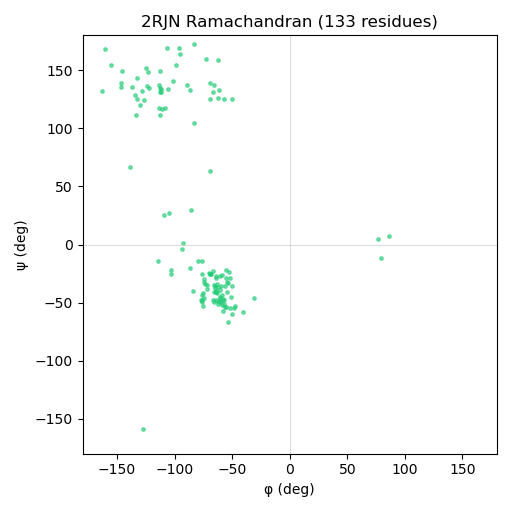26.356 1.00 30.53 127 ALA A C 1
ATOM 976 O O . ALA A 1 127 ? 1.561 9.676 26.885 1.00 32.09 127 ALA A O 1
ATOM 978 N N . PHE A 1 128 ? -0.131 10.302 25.573 1.00 29.20 128 PHE A N 1
ATOM 979 C CA . PHE A 1 128 ? -0.341 8.926 25.091 1.00 26.51 128 PHE A CA 1
ATOM 980 C C . PHE A 1 128 ? 0.937 8.268 24.508 1.00 26.96 128 PHE A C 1
ATOM 981 O O . PHE A 1 128 ? 1.316 7.168 24.907 1.00 27.21 128 PHE A O 1
ATOM 989 N N . LEU A 1 129 ? 1.577 8.932 23.536 1.00 26.67 129 LEU A N 1
ATOM 990 C CA . LEU A 1 129 ? 2.763 8.399 22.873 1.00 26.52 129 LEU A CA 1
ATOM 991 C C . LEU A 1 129 ? 3.865 8.023 23.867 1.00 27.54 129 LEU A C 1
ATOM 992 O O . LEU A 1 129 ? 4.528 6.993 23.761 1.00 27.96 129 LEU A O 1
ATOM 997 N N . ARG A 1 130 ? 4.036 8.861 24.851 1.00 27.69 130 ARG A N 1
ATOM 998 C CA . ARG A 1 130 ? 5.109 8.691 25.818 1.00 27.90 130 ARG A CA 1
ATOM 999 C C . ARG A 1 130 ? 4.777 7.575 26.750 1.00 29.73 130 ARG A C 1
ATOM 1000 O O . ARG A 1 130 ? 5.615 6.742 27.052 1.00 30.75 130 ARG A O 1
ATOM 1008 N N . GLU A 1 131 ? 3.540 7.591 27.242 1.00 31.49 131 GLU A N 1
ATOM 1009 C CA . GLU A 1 131 ? 3.071 6.554 28.147 1.00 32.49 131 GLU A CA 1
ATOM 1010 C C . GLU A 1 131 ? 3.118 5.177 27.520 1.00 30.17 131 GLU A C 1
ATOM 1011 O O . GLU 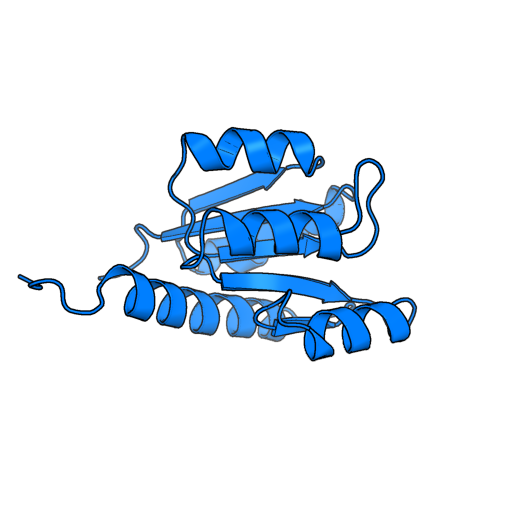A 1 131 ? 3.578 4.236 28.159 1.00 29.53 131 GLU A O 1
ATOM 1017 N N . GLU A 1 132 ? 2.632 5.070 26.281 1.00 27.56 132 GLU A N 1
ATOM 1018 C CA . GLU A 1 132 ? 2.385 3.747 25.659 1.00 27.76 132 GLU A CA 1
ATOM 1019 C C . GLU A 1 132 ? 3.561 3.258 24.849 1.00 25.60 132 GLU A C 1
ATOM 1020 O O . GLU A 1 132 ? 3.515 2.202 24.259 1.00 26.23 132 GLU A O 1
ATOM 1026 N N . ASN A 1 133 ? 4.621 4.057 24.842 1.00 26.01 133 ASN A N 1
ATOM 1027 C CA . ASN A 1 133 ? 5.794 3.794 24.050 1.00 24.36 133 ASN A CA 1
ATOM 1028 C C . ASN A 1 133 ? 6.411 2.431 24.348 1.00 23.39 133 ASN A C 1
ATOM 1029 O O . ASN A 1 133 ? 6.710 2.114 25.488 1.00 22.11 133 ASN A O 1
ATOM 1034 N N . LEU A 1 134 ? 6.587 1.615 23.321 1.00 23.04 134 LEU A N 1
ATOM 1035 C CA . LEU A 1 134 ? 7.367 0.397 23.458 1.00 24.22 134 LEU A CA 1
ATOM 1036 C C . LEU A 1 134 ? 6.555 -0.712 24.130 1.00 23.59 134 LEU A C 1
ATOM 1037 O O . LEU A 1 134 ? 6.970 -1.843 24.132 1.00 22.72 134 LEU A O 1
ATOM 1042 N N . ARG A 1 135 ? 5.396 -0.368 24.686 1.00 25.65 135 ARG A N 1
ATOM 1043 C CA . ARG A 1 135 ? 4.561 -1.320 25.399 1.00 27.54 135 ARG A CA 1
ATOM 1044 C C . ARG A 1 135 ? 3.607 -1.996 24.446 1.00 28.85 135 ARG A C 1
ATOM 1045 O O . ARG A 1 135 ? 2.991 -1.343 23.571 1.00 30.72 135 ARG A O 1
ATOM 1053 N N . LEU A 1 136 ? 3.487 -3.306 24.633 1.00 26.74 136 LEU A N 1
ATOM 1054 C CA . LEU A 1 136 ? 2.510 -4.076 23.938 1.00 26.50 136 LEU A CA 1
ATOM 1055 C C . LEU A 1 136 ? 1.159 -3.408 24.073 1.00 26.20 136 LEU A C 1
ATOM 1056 O O . LEU A 1 136 ? 0.657 -3.189 25.294 1.00 24.65 136 LEU A O 1
ATOM 1061 N N . GLN A 1 137 ? 0.557 -3.150 22.856 1.00 30.54 137 GLN A N 1
ATOM 1062 C CA . GLN A 1 137 ? -0.804 -2.655 22.814 1.00 33.78 137 GLN A CA 1
ATOM 1063 C C . GLN A 1 137 ? -1.668 -3.922 22.602 1.00 37.52 137 GLN A C 1
ATOM 1064 O O . GLN A 1 137 ? -1.090 -5.008 22.333 1.00 38.05 137 GLN A O 1
ATOM 1070 N N . GLU A 1 138 ? -3.012 -3.834 22.745 1.00 40.59 138 GLU A N 1
ATOM 1071 C CA . GLU A 1 138 ? -3.845 -5.088 22.645 1.00 43.74 138 GLU A CA 1
ATOM 1072 C C . GLU A 1 138 ? -5.250 -4.964 21.886 1.00 44.49 138 GLU A C 1
ATOM 1073 O O . GLU A 1 138 ? -5.640 -3.520 21.720 1.00 44.42 138 GLU A O 1
#

Radius of gyration: 14.0 Å; Cα contacts (8 Å, |Δi|>4): 212; chains: 1; bounding box: 32×46×27 Å

Secondary structure (DSSP, 8-state):
--S--EEEEE-S-HHHHHHHHHHHHTTT-EEEEES-HHHHHHHHTTS--SEEEEESS-SSS-HHHHHHHHHHH-TTSEEEEEE-GGGHHHHHHHHHTT--SEEEESS--HHHHHHHHHHHHHHHHHHHHTTSPP-